Protein AF-A0A2D4K2A6-F1 (afdb_monomer_lite)

Radius of gyration: 18.98 Å; chains: 1; bounding box: 45×22×52 Å

pLDDT: mean 89.94, std 3.85, range [74.44, 94.62]

Foldseek 3Di:
DKFFCAWDADPPPGTDHHGDDFDDDDPDDDDDDPRMDDPDDFFWDAAAQQKKWKKAFCAFDADPVRDTDHHGDIDIGRDGGTHTATRRIDGPDMDGHDDDDPPDDDDDAACAFDQDPVRDTDHHGHD

Organism: NCBI:txid1970185

Structure (mmCIF, N/CA/C/O backbone):
data_AF-A0A2D4K2A6-F1
#
_entry.id   AF-A0A2D4K2A6-F1
#
loop_
_atom_site.group_PDB
_atom_site.id
_atom_site.type_symbol
_atom_site.label_atom_id
_atom_site.label_alt_id
_atom_site.label_comp_id
_atom_site.label_asym_id
_atom_site.label_entity_id
_atom_site.label_seq_id
_atom_site.pdbx_PDB_ins_code
_atom_site.Cartn_x
_atom_site.Cartn_y
_atom_site.Cartn_z
_atom_site.occupancy
_atom_site.B_iso_or_equiv
_atom_site.auth_seq_id
_atom_site.auth_comp_id
_atom_site.auth_asym_id
_atom_site.auth_atom_id
_atom_site.pdbx_PDB_model_num
ATOM 1 N N . HIS A 1 1 ? 6.007 -4.761 -11.000 1.00 91.00 1 HIS A N 1
ATOM 2 C CA . HIS A 1 1 ? 7.265 -4.287 -10.409 1.00 91.00 1 HIS A CA 1
ATOM 3 C C . HIS A 1 1 ? 8.336 -4.333 -11.485 1.00 91.00 1 HIS A C 1
ATOM 5 O O . HIS A 1 1 ? 8.570 -5.392 -12.060 1.00 91.00 1 HIS A O 1
ATOM 11 N N . LEU A 1 2 ? 8.892 -3.171 -11.814 1.00 92.25 2 LEU A N 1
ATOM 12 C CA . LEU A 1 2 ? 9.967 -2.991 -12.782 1.00 92.25 2 LEU A CA 1
ATOM 13 C C . LEU A 1 2 ? 11.215 -2.482 -12.067 1.00 92.25 2 LEU A C 1
ATOM 15 O O . LEU A 1 2 ? 11.092 -1.716 -11.112 1.00 92.25 2 LEU A O 1
ATOM 19 N N . LYS A 1 3 ? 12.385 -2.891 -12.551 1.00 93.25 3 LYS A N 1
ATOM 20 C CA . LYS A 1 3 ? 13.680 -2.475 -12.022 1.00 93.25 3 LYS A CA 1
ATOM 21 C C . LYS A 1 3 ? 14.637 -2.103 -13.147 1.00 93.25 3 LYS A C 1
ATOM 23 O O . LYS A 1 3 ? 14.749 -2.836 -14.128 1.00 93.25 3 LYS A O 1
ATOM 28 N N . ALA A 1 4 ? 15.354 -0.994 -13.001 1.00 93.75 4 ALA A N 1
ATOM 29 C CA . ALA A 1 4 ? 16.403 -0.597 -13.935 1.00 93.75 4 ALA A CA 1
ATOM 30 C C . ALA A 1 4 ? 17.662 -1.458 -13.736 1.00 93.75 4 ALA A C 1
ATOM 32 O O . ALA A 1 4 ? 18.195 -1.553 -12.629 1.00 93.75 4 ALA A O 1
ATOM 33 N N . LEU A 1 5 ? 18.164 -2.066 -14.812 1.00 93.00 5 LEU A N 1
ATOM 34 C CA . LEU A 1 5 ? 19.417 -2.831 -14.818 1.00 93.00 5 LEU A CA 1
ATOM 35 C C . LEU A 1 5 ? 20.650 -1.938 -14.992 1.00 93.00 5 LEU A C 1
ATOM 37 O O . LEU A 1 5 ? 21.740 -2.290 -14.545 1.00 93.00 5 LEU A O 1
ATOM 41 N N . LEU A 1 6 ? 20.487 -0.807 -15.670 1.00 92.12 6 LEU A N 1
ATOM 42 C CA . LEU A 1 6 ? 21.545 0.139 -16.003 1.00 92.12 6 LEU A CA 1
ATOM 43 C C . LEU A 1 6 ? 20.971 1.553 -16.086 1.00 92.12 6 LEU A C 1
ATOM 45 O O . LEU A 1 6 ? 19.759 1.706 -16.203 1.00 92.12 6 LEU A O 1
ATOM 49 N N . ASP A 1 7 ? 21.833 2.564 -16.027 1.00 93.06 7 ASP A N 1
ATOM 50 C CA . ASP A 1 7 ? 21.418 3.961 -16.155 1.00 93.06 7 ASP A CA 1
ATOM 51 C C . ASP A 1 7 ? 20.893 4.216 -17.572 1.00 93.06 7 ASP A C 1
ATOM 53 O O . ASP A 1 7 ? 21.590 3.956 -18.559 1.00 93.06 7 ASP A O 1
ATOM 57 N N . PHE A 1 8 ? 19.676 4.740 -17.687 1.00 91.50 8 PHE A N 1
ATOM 58 C CA . PHE A 1 8 ? 19.098 5.113 -18.975 1.00 91.50 8 PHE A CA 1
ATOM 59 C C . PHE A 1 8 ? 18.199 6.338 -18.842 1.00 91.50 8 PHE A C 1
ATOM 61 O O . PHE A 1 8 ? 17.777 6.721 -17.754 1.00 91.50 8 PHE A O 1
ATOM 68 N N . GLU A 1 9 ? 17.922 6.977 -19.970 1.00 89.69 9 GLU A N 1
ATOM 69 C CA . GLU A 1 9 ? 17.001 8.103 -20.047 1.00 89.69 9 GLU A CA 1
ATOM 70 C C . GLU A 1 9 ? 15.763 7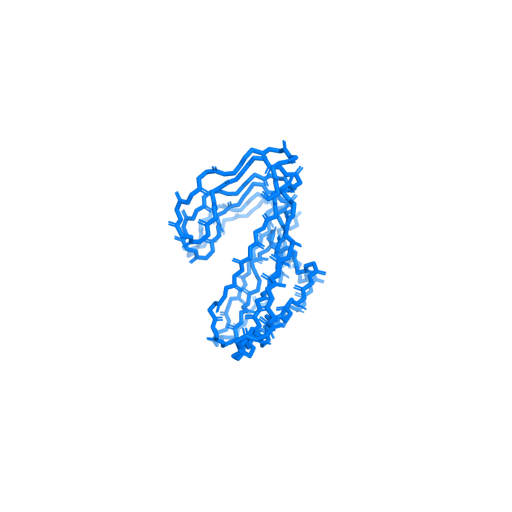.656 -20.817 1.00 89.69 9 GLU A C 1
ATOM 72 O O . GLU A 1 9 ? 15.861 7.081 -21.901 1.00 89.69 9 GLU A O 1
ATOM 77 N N . ASP A 1 10 ? 14.606 7.853 -20.201 1.00 83.81 10 ASP A N 1
ATOM 78 C CA . ASP A 1 10 ? 13.301 7.638 -20.793 1.00 83.81 10 ASP A CA 1
ATOM 79 C C . ASP A 1 10 ? 12.763 8.973 -21.315 1.00 83.81 10 ASP A C 1
ATOM 81 O O . ASP A 1 10 ? 12.740 9.963 -20.580 1.00 83.81 10 ASP A O 1
ATOM 85 N N . ASP A 1 11 ? 12.316 8.993 -22.571 1.00 77.56 11 ASP A N 1
ATOM 86 C CA . ASP A 1 11 ? 11.782 10.198 -23.214 1.00 77.56 11 ASP A CA 1
ATOM 87 C C . ASP A 1 11 ? 10.540 10.767 -22.494 1.00 77.56 11 ASP A C 1
ATOM 89 O O . ASP A 1 11 ? 10.288 11.970 -22.568 1.00 77.56 11 ASP A O 1
ATOM 93 N N . GLU A 1 12 ? 9.765 9.934 -21.788 1.00 76.56 12 GLU A N 1
ATOM 94 C CA . GLU A 1 12 ? 8.546 10.340 -21.072 1.00 76.56 12 GLU A CA 1
ATOM 95 C C . GLU A 1 12 ? 8.763 10.504 -19.563 1.00 76.56 12 GLU A C 1
ATOM 97 O O . GLU A 1 12 ? 8.176 11.397 -18.948 1.00 76.56 12 GLU A O 1
ATOM 102 N N . ALA A 1 13 ? 9.587 9.647 -18.957 1.00 74.44 13 ALA A N 1
ATOM 103 C CA . ALA A 1 13 ? 9.708 9.550 -17.500 1.00 74.44 13 ALA A CA 1
ATOM 104 C C . ALA A 1 13 ? 11.040 10.072 -16.926 1.00 74.44 13 ALA A C 1
ATOM 106 O O . ALA A 1 13 ? 11.210 10.124 -15.707 1.00 74.44 13 ALA A O 1
ATOM 107 N N . GLY A 1 14 ? 11.959 10.525 -17.782 1.00 84.38 14 GLY A N 1
ATOM 108 C CA . GLY A 1 14 ? 13.231 11.118 -17.379 1.00 84.38 14 GLY A CA 1
ATOM 109 C C . GLY A 1 14 ? 14.337 10.092 -17.129 1.00 84.38 14 GLY A C 1
ATOM 110 O O . GLY A 1 14 ? 14.325 8.981 -17.653 1.00 84.38 14 GLY A O 1
ATOM 111 N N . LYS A 1 15 ? 15.358 10.489 -16.365 1.00 89.69 15 LYS A N 1
ATOM 112 C CA . LYS A 1 15 ? 16.545 9.658 -16.115 1.00 89.69 15 LYS A CA 1
ATOM 113 C C . LYS A 1 15 ? 16.301 8.656 -14.994 1.00 89.69 15 LYS A C 1
ATOM 115 O O . LYS A 1 15 ? 15.953 9.059 -13.888 1.00 89.69 15 LYS A O 1
ATOM 120 N N . TYR A 1 16 ? 16.586 7.393 -15.279 1.00 90.69 16 TYR A N 1
ATOM 121 C CA . TYR A 1 16 ? 16.617 6.295 -14.323 1.00 90.69 16 TYR A CA 1
ATOM 122 C C . TYR A 1 16 ? 18.059 5.906 -14.014 1.00 90.69 16 TYR A C 1
ATOM 124 O O . TYR A 1 16 ? 18.904 5.836 -14.913 1.00 90.69 16 TYR A O 1
ATOM 132 N N . VAL A 1 17 ? 18.325 5.627 -12.743 1.00 92.38 17 VAL A N 1
ATOM 133 C CA . VAL A 1 17 ? 19.600 5.087 -12.266 1.00 92.38 17 VAL A CA 1
ATOM 134 C C . VAL A 1 17 ? 19.471 3.575 -12.097 1.00 92.38 17 VAL A C 1
ATOM 136 O O . VAL A 1 17 ? 18.402 3.048 -11.783 1.00 92.38 17 VAL A O 1
ATOM 139 N N . ALA A 1 18 ? 20.564 2.847 -12.309 1.00 91.69 18 ALA A N 1
ATOM 140 C CA . ALA A 1 18 ? 20.607 1.409 -12.111 1.00 91.69 18 ALA A CA 1
ATOM 141 C C . ALA A 1 18 ? 20.170 1.048 -10.682 1.00 91.69 18 ALA A C 1
ATOM 143 O O . ALA A 1 18 ? 20.719 1.538 -9.693 1.00 91.69 18 ALA A O 1
ATOM 144 N N . GLY A 1 19 ? 19.197 0.146 -10.576 1.00 90.19 19 GLY A N 1
ATOM 145 C CA . GLY A 1 19 ? 18.593 -0.253 -9.311 1.00 90.19 19 GLY A CA 1
ATOM 146 C C . GLY A 1 19 ? 17.344 0.529 -8.909 1.00 90.19 19 GLY A C 1
ATOM 147 O O . GLY A 1 19 ? 16.733 0.132 -7.918 1.00 90.19 19 GLY A O 1
ATOM 148 N N . ASP A 1 20 ? 16.936 1.558 -9.658 1.00 91.00 20 ASP A N 1
ATOM 149 C CA . ASP A 1 20 ? 15.641 2.212 -9.452 1.00 91.00 20 ASP A CA 1
ATOM 150 C C . ASP A 1 20 ? 14.496 1.224 -9.696 1.00 91.00 20 ASP A C 1
ATOM 152 O O . ASP A 1 20 ? 14.538 0.409 -10.623 1.00 91.00 20 ASP A O 1
ATOM 156 N N . GLU A 1 21 ? 13.466 1.301 -8.856 1.00 91.50 21 GLU A N 1
ATOM 157 C CA . GLU A 1 21 ? 12.315 0.399 -8.866 1.00 91.50 21 GLU A CA 1
ATOM 158 C C . GLU A 1 21 ? 11.026 1.220 -9.001 1.00 91.50 21 GLU A C 1
ATOM 160 O O . GLU A 1 21 ? 10.826 2.208 -8.293 1.00 91.50 21 GLU A O 1
ATOM 165 N N . TRP A 1 22 ? 10.139 0.821 -9.914 1.00 91.00 22 TRP A N 1
ATOM 166 C CA . TRP A 1 22 ? 8.852 1.487 -10.134 1.00 91.00 22 TRP A CA 1
ATOM 167 C C . TRP A 1 22 ? 7.744 0.500 -10.513 1.00 91.00 22 TRP A C 1
ATOM 169 O O . TRP A 1 22 ? 7.967 -0.692 -10.765 1.00 91.00 22 TRP A O 1
ATOM 179 N N . LEU A 1 23 ? 6.505 0.992 -10.531 1.00 91.62 23 LEU A N 1
ATOM 180 C CA . LEU A 1 23 ? 5.352 0.246 -11.020 1.00 91.62 23 LEU A CA 1
ATOM 181 C C . LEU A 1 23 ? 4.870 0.816 -12.345 1.00 91.62 23 LEU A C 1
ATOM 183 O O . LEU A 1 23 ? 4.810 2.023 -12.543 1.00 91.62 23 LEU A O 1
ATOM 187 N N . PHE A 1 24 ? 4.490 -0.092 -13.236 1.00 90.75 24 PHE A N 1
ATOM 188 C CA . PHE A 1 24 ? 3.663 0.223 -14.386 1.00 90.75 24 PHE A CA 1
ATOM 189 C C . PHE A 1 24 ? 2.222 -0.139 -14.022 1.00 90.75 24 PHE A C 1
ATOM 191 O O . PHE A 1 24 ? 1.879 -1.322 -13.936 1.00 90.75 24 PHE A O 1
ATOM 198 N N . GLU A 1 25 ? 1.407 0.872 -13.725 1.00 88.81 25 GLU A N 1
ATOM 199 C CA . GLU A 1 25 ? 0.005 0.686 -13.349 1.00 88.81 25 GLU A CA 1
ATOM 200 C C . GLU A 1 25 ? -0.874 0.510 -14.595 1.00 88.81 25 GLU A C 1
ATOM 202 O O . GLU A 1 25 ? -0.755 1.242 -15.576 1.00 88.81 25 GLU A O 1
ATOM 207 N N . GLY A 1 26 ? -1.762 -0.487 -14.571 1.00 87.31 26 GLY A N 1
ATOM 208 C CA . GLY A 1 26 ? -2.727 -0.709 -15.648 1.00 87.31 26 GLY A CA 1
ATOM 209 C C . GLY A 1 26 ? -3.922 0.260 -15.594 1.00 87.31 26 GLY A C 1
ATOM 210 O O . GLY A 1 26 ? -4.143 0.909 -14.572 1.00 87.31 26 GLY A O 1
ATOM 211 N N . PRO A 1 27 ? -4.762 0.307 -16.646 1.00 87.38 27 PRO A N 1
ATOM 212 C CA . PRO A 1 27 ? -4.726 -0.536 -17.841 1.00 87.38 27 PRO A CA 1
ATOM 213 C C . PRO A 1 27 ? -3.732 -0.015 -18.890 1.00 87.38 27 PRO A C 1
ATOM 215 O O . PRO A 1 27 ? -3.807 1.130 -19.320 1.00 87.38 27 PRO A O 1
ATOM 218 N N . GLY A 1 28 ? -2.828 -0.878 -19.350 1.00 89.56 28 GLY A N 1
ATOM 219 C CA . GLY A 1 28 ? -1.832 -0.521 -20.356 1.00 89.56 28 GLY A CA 1
ATOM 220 C C . GLY A 1 28 ? -1.063 -1.743 -20.841 1.00 89.56 28 GLY A C 1
ATOM 221 O O . GLY A 1 28 ? -1.025 -2.770 -20.165 1.00 89.56 28 GLY A O 1
ATOM 222 N N . THR A 1 29 ? -0.464 -1.640 -22.025 1.00 88.38 29 THR A N 1
ATOM 223 C CA . THR A 1 29 ? 0.459 -2.662 -22.536 1.00 88.38 29 THR A CA 1
ATOM 224 C C . THR A 1 29 ? 1.876 -2.179 -22.288 1.00 88.38 29 THR A C 1
ATOM 226 O O . THR A 1 29 ? 2.311 -1.208 -22.902 1.00 88.38 29 THR A O 1
ATOM 229 N N . TYR A 1 30 ? 2.588 -2.844 -21.384 1.00 88.75 30 TYR A N 1
ATOM 230 C CA . TYR A 1 30 ? 4.004 -2.576 -21.179 1.00 88.75 30 TYR A CA 1
ATOM 231 C C . TYR A 1 30 ? 4.806 -3.147 -22.353 1.00 88.75 30 TYR A C 1
ATOM 233 O O . TYR A 1 30 ? 4.686 -4.333 -22.667 1.00 88.75 30 TYR A O 1
ATOM 241 N N . ILE A 1 31 ? 5.613 -2.305 -23.001 1.00 89.12 31 ILE A N 1
ATOM 242 C CA . ILE A 1 31 ? 6.553 -2.719 -24.046 1.00 89.12 31 ILE A CA 1
ATOM 243 C C . ILE A 1 31 ? 7.900 -2.994 -23.364 1.00 89.12 31 ILE A C 1
ATOM 245 O O . ILE A 1 31 ? 8.500 -2.052 -22.841 1.00 89.12 31 ILE A O 1
ATOM 249 N N . PRO A 1 32 ? 8.385 -4.250 -23.349 1.00 89.56 32 PRO A N 1
ATOM 250 C CA . PRO A 1 32 ? 9.647 -4.588 -22.704 1.00 89.56 32 PRO A CA 1
ATOM 251 C C . PRO A 1 32 ? 10.825 -3.809 -23.284 1.00 89.56 32 PRO A C 1
ATOM 253 O O . PRO A 1 32 ? 10.940 -3.646 -24.500 1.00 89.56 32 PRO A O 1
ATOM 256 N N . ARG A 1 33 ? 11.726 -3.376 -22.402 1.00 88.75 33 ARG A N 1
ATOM 257 C CA . ARG A 1 33 ? 12.973 -2.693 -22.756 1.00 88.75 33 ARG A CA 1
ATOM 258 C C . ARG A 1 33 ? 14.171 -3.516 -22.300 1.00 88.75 33 ARG A C 1
ATOM 260 O O . ARG A 1 33 ? 14.059 -4.303 -21.369 1.00 88.75 33 ARG A O 1
ATOM 267 N N . LYS A 1 34 ? 15.318 -3.350 -22.960 1.00 91.19 34 LYS A N 1
ATOM 268 C CA . LYS A 1 34 ? 16.538 -4.118 -22.643 1.00 91.19 34 LYS A CA 1
ATOM 269 C C . LYS A 1 34 ? 17.190 -3.661 -21.332 1.00 91.19 34 LYS A C 1
ATOM 271 O O . LYS A 1 34 ? 17.912 -4.430 -20.712 1.00 91.19 34 LYS A O 1
ATOM 276 N N . GLU A 1 35 ? 16.943 -2.417 -20.930 1.00 91.62 35 GLU A N 1
ATOM 277 C CA . GLU A 1 35 ? 17.477 -1.784 -19.723 1.00 91.62 35 GLU A CA 1
ATOM 278 C C . GLU A 1 35 ? 16.637 -2.078 -18.473 1.00 91.62 35 GLU A C 1
ATOM 280 O O . GLU A 1 35 ? 17.063 -1.749 -17.369 1.00 91.62 35 GLU A O 1
ATOM 285 N N . VAL A 1 36 ? 15.449 -2.676 -18.628 1.00 92.75 36 VAL A N 1
ATOM 286 C CA . VAL A 1 36 ? 14.466 -2.846 -17.552 1.00 92.75 36 VAL A CA 1
ATOM 287 C C . VAL A 1 36 ? 14.134 -4.319 -17.359 1.00 92.75 36 VAL A C 1
ATOM 289 O O . VAL A 1 36 ? 13.789 -5.027 -18.301 1.00 92.75 36 VAL A O 1
ATOM 292 N N . GLU A 1 37 ? 14.187 -4.766 -16.113 1.00 93.75 37 GLU A N 1
ATOM 293 C CA . GLU A 1 37 ? 13.793 -6.104 -15.694 1.00 93.75 37 GLU A CA 1
ATOM 294 C C . GLU A 1 37 ? 12.400 -6.085 -15.052 1.00 93.75 37 GLU A C 1
ATOM 296 O O . GLU A 1 37 ? 12.069 -5.209 -14.249 1.00 93.75 37 GLU A O 1
ATOM 301 N N . ILE A 1 38 ? 11.576 -7.079 -15.391 1.00 92.69 38 ILE A N 1
ATOM 302 C CA . ILE A 1 38 ? 10.296 -7.323 -14.723 1.00 92.69 38 ILE A CA 1
ATOM 303 C C . ILE A 1 38 ? 10.575 -8.233 -13.529 1.00 92.69 38 ILE A C 1
ATOM 305 O O . ILE A 1 38 ? 10.752 -9.436 -13.700 1.00 92.69 38 ILE A O 1
ATOM 309 N N . VAL A 1 39 ? 10.606 -7.655 -12.330 1.00 91.69 39 VAL A N 1
ATOM 310 C CA . VAL A 1 39 ? 10.893 -8.396 -11.092 1.00 91.69 39 VAL A CA 1
ATOM 311 C C . VAL A 1 39 ? 9.722 -9.309 -10.738 1.00 91.69 39 VAL A C 1
ATOM 313 O O . VAL A 1 39 ? 9.887 -10.507 -10.531 1.00 91.69 39 VAL A O 1
ATOM 316 N N . GLU A 1 40 ? 8.514 -8.747 -10.700 1.00 89.00 40 GLU A N 1
ATOM 317 C CA . GLU A 1 40 ? 7.299 -9.478 -10.340 1.00 89.00 40 GLU A CA 1
ATOM 318 C C . GLU A 1 40 ? 6.027 -8.751 -10.795 1.00 89.00 40 GLU A C 1
ATOM 320 O O . GLU A 1 40 ? 6.013 -7.543 -11.068 1.00 89.00 40 GLU A O 1
ATOM 325 N N . THR A 1 41 ? 4.923 -9.497 -10.842 1.00 89.38 41 THR A N 1
ATOM 326 C CA . THR A 1 41 ? 3.582 -8.940 -11.053 1.00 89.38 41 THR A CA 1
ATOM 327 C C . THR A 1 41 ? 2.902 -8.747 -9.705 1.00 89.38 41 THR A C 1
ATOM 329 O O . THR A 1 41 ? 2.632 -9.721 -9.007 1.00 89.38 41 THR A O 1
ATOM 332 N N . ILE A 1 42 ? 2.593 -7.497 -9.361 1.00 89.38 42 ILE A N 1
ATOM 333 C CA . ILE A 1 42 ? 1.876 -7.170 -8.126 1.00 89.38 42 ILE A CA 1
ATOM 334 C C . ILE A 1 42 ? 0.376 -7.218 -8.405 1.00 89.38 42 ILE A C 1
ATOM 336 O O . ILE A 1 42 ? -0.115 -6.591 -9.345 1.00 89.38 42 ILE A O 1
ATOM 340 N N . LEU A 1 43 ? -0.350 -7.967 -7.578 1.00 88.88 43 LEU A N 1
ATOM 341 C CA . LEU A 1 43 ? -1.806 -8.025 -7.609 1.00 88.88 43 LEU A CA 1
ATOM 342 C C . LEU A 1 43 ? -2.391 -7.048 -6.591 1.00 88.88 43 LEU A C 1
ATOM 344 O O . LEU A 1 43 ? -1.843 -6.851 -5.508 1.00 88.88 43 LEU A O 1
ATOM 348 N N . ALA A 1 44 ? -3.535 -6.459 -6.929 1.00 91.50 44 ALA A N 1
ATOM 349 C CA . ALA A 1 44 ? -4.266 -5.637 -5.980 1.00 91.50 44 ALA A CA 1
ATOM 350 C C . ALA A 1 44 ? -4.934 -6.512 -4.906 1.00 91.50 44 ALA A C 1
ATOM 352 O O . ALA A 1 44 ? -5.610 -7.498 -5.211 1.00 91.50 44 ALA A O 1
ATOM 353 N N . THR A 1 45 ? -4.797 -6.105 -3.650 1.00 92.06 45 THR A N 1
ATOM 354 C CA . THR A 1 45 ? -5.452 -6.726 -2.500 1.00 92.06 45 THR A CA 1
ATOM 355 C C . THR A 1 45 ? -6.831 -6.110 -2.299 1.00 92.06 45 THR A C 1
ATOM 357 O O . THR A 1 45 ? -6.980 -4.890 -2.236 1.00 92.06 45 THR A O 1
ATOM 360 N N . ILE A 1 46 ? -7.865 -6.945 -2.186 1.00 93.94 46 ILE A N 1
ATOM 361 C CA . ILE A 1 46 ? -9.241 -6.478 -1.980 1.00 93.94 46 ILE A CA 1
ATOM 362 C C . ILE A 1 46 ? -9.494 -6.271 -0.486 1.00 93.94 46 ILE A C 1
ATOM 364 O O . ILE A 1 46 ? -9.519 -7.230 0.284 1.00 93.94 46 ILE A O 1
ATOM 368 N N . ILE A 1 47 ? -9.756 -5.025 -0.101 1.00 94.06 47 ILE A N 1
ATOM 369 C CA . ILE A 1 47 ? -10.169 -4.635 1.246 1.00 94.06 47 ILE A CA 1
ATOM 370 C C . ILE A 1 47 ? -11.699 -4.616 1.288 1.00 94.06 47 ILE A C 1
ATOM 372 O O . ILE A 1 47 ? -12.335 -3.820 0.589 1.00 94.06 47 ILE A O 1
ATOM 376 N N . ARG A 1 48 ? -12.308 -5.500 2.088 1.00 94.50 48 ARG A N 1
ATOM 377 C CA . ARG A 1 48 ? -13.771 -5.551 2.273 1.00 94.50 48 ARG A CA 1
ATOM 378 C C . ARG A 1 48 ? -14.238 -4.535 3.326 1.00 94.50 48 ARG A C 1
ATOM 380 O O . ARG A 1 48 ? -13.419 -4.012 4.084 1.00 94.50 48 ARG A O 1
ATOM 387 N N . PRO A 1 49 ? -15.553 -4.259 3.425 1.00 94.00 49 PRO A N 1
ATOM 388 C CA . PRO A 1 49 ? -16.094 -3.530 4.567 1.00 94.00 49 PRO A CA 1
ATOM 389 C C . PRO A 1 49 ? -15.665 -4.182 5.884 1.00 94.00 49 PRO A C 1
ATOM 391 O O . PRO A 1 49 ? -15.633 -5.407 5.979 1.00 94.00 49 PRO A O 1
ATOM 394 N N . ASN A 1 50 ? -15.361 -3.361 6.891 1.00 92.75 50 ASN A N 1
ATOM 395 C CA . ASN A 1 50 ? -14.824 -3.801 8.184 1.00 92.75 50 ASN A CA 1
ATOM 396 C C . ASN A 1 50 ? -13.455 -4.499 8.105 1.00 92.75 50 ASN A C 1
ATOM 398 O O . ASN A 1 50 ? -13.087 -5.183 9.050 1.00 92.75 50 ASN A O 1
ATOM 402 N N . GLN A 1 51 ? -12.695 -4.316 7.023 1.00 93.69 51 GLN A N 1
ATOM 403 C CA . GLN A 1 51 ? -11.303 -4.755 6.927 1.00 93.69 51 GLN A CA 1
ATOM 404 C C . GLN A 1 51 ? -10.369 -3.557 6.753 1.00 93.69 51 GLN A C 1
ATOM 406 O O . GLN A 1 51 ? -10.762 -2.500 6.253 1.00 93.69 51 GLN A O 1
ATOM 411 N N . ALA A 1 52 ? -9.117 -3.739 7.150 1.00 93.56 52 ALA A N 1
ATOM 412 C CA . ALA A 1 52 ? -8.020 -2.834 6.857 1.00 93.56 52 ALA A CA 1
ATOM 413 C C . ALA A 1 52 ? -6.800 -3.641 6.416 1.00 93.56 52 ALA A C 1
ATOM 415 O O . ALA A 1 52 ? -6.596 -4.761 6.873 1.00 93.56 52 ALA A O 1
ATOM 416 N N . ILE A 1 53 ? -5.974 -3.070 5.550 1.00 94.62 53 ILE A N 1
ATOM 417 C CA . ILE A 1 53 ? -4.686 -3.662 5.184 1.00 94.62 53 ILE A CA 1
ATOM 418 C C . ILE A 1 53 ? -3.593 -3.020 6.031 1.00 94.62 53 ILE A C 1
ATOM 420 O O . ILE A 1 53 ? -3.561 -1.798 6.192 1.00 94.62 53 ILE A O 1
ATOM 424 N N . LYS A 1 54 ? -2.717 -3.843 6.598 1.00 93.81 54 LYS A N 1
ATOM 425 C CA . LYS A 1 54 ? -1.527 -3.413 7.319 1.00 93.81 54 LYS A CA 1
ATOM 426 C C . LYS A 1 54 ? -0.346 -3.421 6.357 1.00 93.81 54 LYS A C 1
ATOM 428 O O . LYS A 1 54 ? 0.019 -4.475 5.839 1.00 93.81 54 LYS A O 1
ATOM 433 N N . LEU A 1 55 ? 0.235 -2.248 6.146 1.00 94.12 55 LEU A N 1
ATOM 434 C CA . LEU A 1 55 ? 1.370 -2.040 5.255 1.00 94.12 55 LEU A CA 1
ATOM 435 C C . LEU A 1 55 ? 2.634 -1.755 6.058 1.00 94.12 55 LEU A C 1
ATOM 437 O O . LEU A 1 55 ? 2.558 -1.247 7.181 1.00 94.12 55 LEU A O 1
ATOM 441 N N . GLN A 1 56 ? 3.780 -2.074 5.468 1.00 93.50 56 GLN A N 1
ATOM 442 C CA . GLN A 1 56 ? 5.097 -1.708 5.967 1.00 93.50 56 GLN A CA 1
ATOM 443 C C . GLN A 1 56 ? 5.941 -1.098 4.848 1.00 93.50 56 GLN A C 1
ATOM 445 O O . GLN A 1 56 ? 5.997 -1.634 3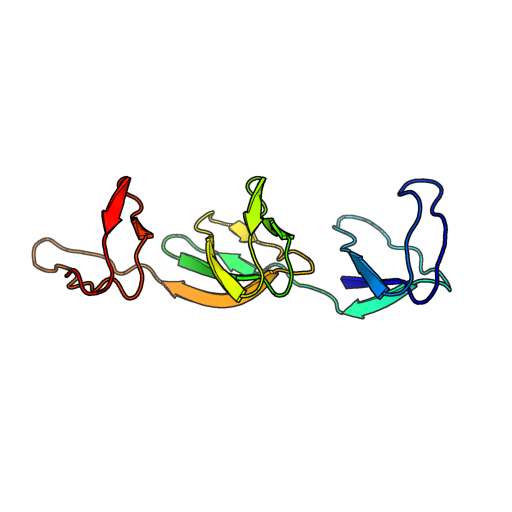.745 1.00 93.50 56 GLN A O 1
ATOM 450 N N . ALA A 1 57 ? 6.634 -0.002 5.148 1.00 94.44 57 ALA A N 1
ATOM 451 C CA . ALA A 1 57 ? 7.573 0.617 4.222 1.00 94.44 57 ALA A CA 1
ATOM 452 C C . ALA A 1 57 ? 8.888 -0.175 4.194 1.00 94.44 57 ALA A C 1
ATOM 454 O O . ALA A 1 57 ? 9.562 -0.316 5.218 1.00 94.44 57 ALA A O 1
ATOM 455 N N . GLN A 1 58 ? 9.270 -0.674 3.021 1.00 93.00 58 GLN A N 1
ATOM 456 C CA . GLN A 1 58 ? 10.559 -1.335 2.778 1.00 93.00 58 GLN A CA 1
ATOM 457 C C . GLN A 1 58 ? 11.705 -0.326 2.613 1.00 93.00 58 GLN A C 1
ATOM 459 O O . GLN A 1 58 ? 12.847 -0.604 2.975 1.00 93.00 58 GLN A O 1
ATOM 464 N N . LYS A 1 59 ? 11.390 0.863 2.095 1.00 91.88 59 LYS A N 1
ATOM 465 C CA . LYS A 1 59 ? 12.284 2.018 1.944 1.00 91.88 59 LYS A CA 1
ATOM 466 C C . LYS A 1 59 ? 11.494 3.292 2.244 1.00 91.88 59 LYS A C 1
ATOM 468 O O . LYS A 1 59 ? 10.271 3.238 2.348 1.00 91.88 59 LYS A O 1
ATOM 473 N N . GLU A 1 60 ? 12.176 4.427 2.367 1.00 92.00 60 GLU A N 1
ATOM 474 C CA . GLU A 1 60 ? 11.501 5.725 2.446 1.00 92.00 60 GLU A CA 1
ATOM 475 C C 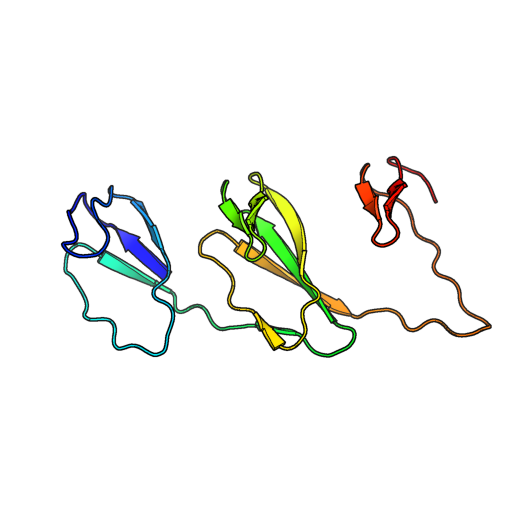. GLU A 1 60 ? 10.643 5.936 1.194 1.00 92.00 60 GLU A C 1
ATOM 477 O O . GLU A 1 60 ? 11.143 5.895 0.069 1.00 92.00 60 GLU A O 1
ATOM 482 N N . CYS A 1 61 ? 9.340 6.115 1.389 1.00 89.50 61 CYS A N 1
ATOM 483 C CA . CYS A 1 61 ? 8.385 6.246 0.299 1.00 89.50 61 CYS A CA 1
ATOM 484 C C . CYS A 1 61 ? 7.237 7.177 0.682 1.00 89.50 61 CYS A C 1
ATOM 486 O O . CYS A 1 61 ? 7.042 7.522 1.847 1.00 89.50 61 CYS A O 1
ATOM 488 N N . GLU A 1 62 ? 6.474 7.594 -0.317 1.00 90.56 62 GLU A N 1
ATOM 489 C CA . GLU A 1 62 ? 5.216 8.299 -0.113 1.00 90.56 62 GLU A CA 1
ATOM 490 C C . GLU A 1 62 ? 4.078 7.284 -0.214 1.00 90.56 62 GLU A C 1
ATOM 492 O O . GLU A 1 62 ? 4.053 6.478 -1.146 1.00 90.56 62 GLU A O 1
ATOM 497 N N . ASP A 1 63 ? 3.181 7.277 0.771 1.00 89.00 63 ASP A N 1
ATOM 498 C CA . ASP A 1 63 ? 1.987 6.442 0.699 1.00 89.00 63 ASP A CA 1
ATOM 499 C C . ASP A 1 63 ? 0.971 7.009 -0.303 1.00 89.00 63 ASP A C 1
ATOM 501 O O . ASP A 1 63 ? 1.076 8.132 -0.799 1.00 89.00 63 ASP A O 1
ATOM 505 N N . ARG A 1 64 ? -0.078 6.236 -0.581 1.00 86.50 64 ARG A N 1
ATOM 506 C CA . ARG A 1 64 ? -1.132 6.628 -1.530 1.00 86.50 64 ARG A CA 1
ATOM 507 C C . ARG A 1 64 ? -1.961 7.855 -1.125 1.00 86.50 64 ARG A C 1
ATOM 509 O O . ARG A 1 64 ? -2.759 8.329 -1.932 1.00 86.50 64 ARG A O 1
ATOM 516 N N . GLU A 1 65 ? -1.831 8.329 0.111 1.00 85.44 65 GLU A N 1
ATOM 517 C CA . GLU A 1 65 ? -2.489 9.534 0.626 1.00 85.44 65 GLU A CA 1
ATOM 518 C C . GLU A 1 65 ? -1.543 10.750 0.652 1.00 85.44 65 GLU A C 1
ATOM 520 O O . GLU A 1 65 ? -1.967 11.840 1.036 1.00 85.44 65 GLU A O 1
ATOM 525 N N . GLY A 1 66 ? -0.291 10.591 0.209 1.00 86.94 66 GLY A N 1
ATOM 526 C CA . GLY A 1 66 ? 0.712 11.652 0.159 1.00 86.94 66 GLY A CA 1
ATOM 527 C C . GLY A 1 66 ? 1.541 11.801 1.437 1.00 86.94 66 GLY A C 1
ATOM 528 O O . GLY A 1 66 ? 2.275 12.780 1.596 1.00 86.94 66 GLY A O 1
ATOM 529 N N . ASN A 1 67 ? 1.429 10.870 2.389 1.00 89.25 67 ASN A N 1
ATOM 530 C CA . ASN A 1 67 ? 2.216 10.931 3.616 1.00 89.25 67 ASN A CA 1
ATOM 531 C C . ASN A 1 67 ? 3.585 10.289 3.402 1.00 89.25 67 ASN A C 1
ATOM 533 O O . ASN A 1 67 ? 3.699 9.165 2.912 1.00 89.25 67 ASN A O 1
ATOM 537 N N . LYS A 1 68 ? 4.634 10.975 3.860 1.00 92.62 68 LYS A N 1
ATOM 538 C CA . LYS A 1 68 ? 5.991 10.426 3.877 1.00 92.62 68 LYS A CA 1
ATOM 539 C C . LYS A 1 68 ? 6.101 9.341 4.941 1.00 92.62 68 LYS A C 1
ATOM 541 O O . LYS A 1 68 ? 5.810 9.598 6.108 1.00 92.62 68 LYS A O 1
ATOM 546 N N . ARG A 1 69 ? 6.554 8.162 4.530 1.00 93.06 69 ARG A N 1
ATOM 547 C CA . ARG A 1 69 ? 6.795 6.999 5.381 1.00 93.06 69 ARG A CA 1
ATOM 548 C C . ARG A 1 69 ? 8.285 6.728 5.476 1.00 93.06 69 ARG A C 1
ATOM 550 O O . ARG A 1 69 ? 9.006 6.826 4.483 1.00 93.06 69 ARG A O 1
ATOM 557 N N . VAL A 1 70 ? 8.742 6.384 6.674 1.00 92.94 70 VAL A N 1
ATOM 558 C CA . VAL A 1 70 ? 10.137 5.987 6.906 1.00 92.94 70 VAL A CA 1
ATOM 559 C C . VAL A 1 70 ? 10.303 4.474 6.811 1.00 92.94 70 VAL A C 1
ATOM 561 O O . VAL A 1 70 ? 9.365 3.715 7.052 1.00 92.94 70 VAL A O 1
ATOM 564 N N . THR A 1 71 ? 11.513 4.013 6.502 1.00 92.00 71 THR A N 1
ATOM 565 C CA . THR A 1 71 ? 11.833 2.580 6.432 1.00 92.00 71 THR A CA 1
ATOM 566 C C . THR A 1 71 ? 11.426 1.842 7.714 1.00 92.00 71 THR A C 1
ATOM 568 O O . THR A 1 71 ? 11.811 2.221 8.821 1.00 92.00 71 THR A O 1
ATOM 571 N N . GLY A 1 72 ? 10.658 0.763 7.563 1.00 90.25 72 GLY A N 1
ATOM 572 C CA . GLY A 1 72 ? 10.140 -0.058 8.659 1.00 90.25 72 GLY A CA 1
ATOM 573 C C . GLY A 1 72 ? 8.904 0.508 9.365 1.00 90.25 72 GLY A C 1
ATOM 574 O O . GLY A 1 72 ? 8.381 -0.132 10.283 1.00 90.25 72 GLY A O 1
ATOM 575 N N . GLU A 1 73 ? 8.411 1.682 8.968 1.00 90.69 73 GLU A N 1
ATOM 576 C CA . GLU A 1 73 ? 7.145 2.212 9.467 1.00 90.69 73 GLU A CA 1
ATOM 577 C C . GLU A 1 73 ? 5.983 1.307 9.047 1.00 90.69 73 GLU A C 1
ATOM 579 O O . GLU A 1 73 ? 5.951 0.808 7.925 1.00 90.69 73 GLU A O 1
ATOM 584 N N . GLN A 1 74 ? 5.024 1.101 9.955 1.00 91.25 74 GLN A N 1
ATOM 585 C CA . GLN A 1 74 ? 3.810 0.332 9.693 1.00 91.25 74 GLN A CA 1
ATOM 586 C C . GLN A 1 74 ? 2.580 1.220 9.849 1.00 91.25 74 GLN A C 1
ATOM 588 O O . GLN A 1 74 ? 2.454 1.934 10.845 1.00 91.25 74 GLN A O 1
ATOM 593 N N . TRP A 1 75 ? 1.643 1.120 8.911 1.00 91.25 75 TRP A N 1
ATOM 594 C CA . TRP A 1 75 ? 0.374 1.847 8.951 1.00 91.25 75 TRP A CA 1
ATOM 595 C C . TRP A 1 75 ? -0.780 0.978 8.449 1.00 91.25 75 TRP A C 1
ATOM 597 O O . TRP A 1 75 ? -0.587 -0.146 7.983 1.00 91.25 75 TRP A O 1
ATOM 607 N N . MET A 1 76 ? -2.006 1.481 8.602 1.00 91.50 76 MET A N 1
ATOM 608 C CA . MET A 1 76 ? -3.219 0.790 8.171 1.00 91.50 76 MET A CA 1
ATOM 609 C C . MET A 1 76 ? -3.972 1.616 7.138 1.00 91.50 76 MET A C 1
ATOM 611 O O . MET A 1 76 ? -4.298 2.772 7.401 1.00 91.50 76 MET A O 1
ATOM 615 N N . VAL A 1 77 ? -4.339 0.993 6.020 1.00 92.62 77 VAL A N 1
ATOM 616 C CA . VAL A 1 77 ? -5.237 1.583 5.023 1.00 92.62 77 VAL A CA 1
ATOM 617 C C . VAL A 1 77 ? -6.622 0.952 5.161 1.00 92.62 77 VAL A C 1
ATOM 619 O O . VAL A 1 77 ? -6.779 -0.267 5.138 1.0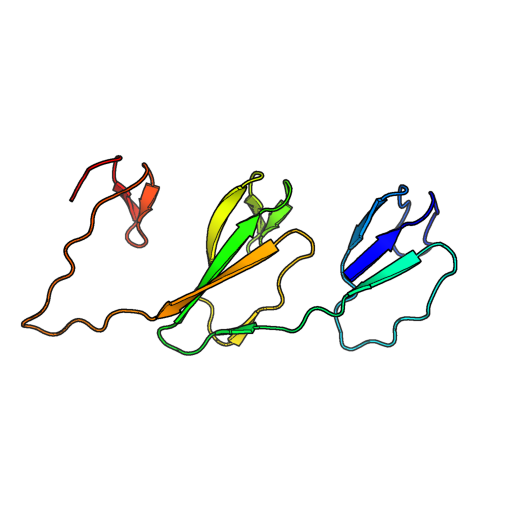0 92.62 77 VAL A O 1
ATOM 622 N N . LYS A 1 78 ? -7.643 1.801 5.329 1.00 91.44 78 LYS A N 1
ATOM 623 C CA . LYS A 1 78 ? -9.040 1.399 5.611 1.00 91.44 78 LYS A CA 1
ATOM 624 C C . LYS A 1 78 ? -9.987 1.596 4.425 1.00 91.44 78 LYS A C 1
ATOM 626 O O . LYS A 1 78 ? -11.184 1.337 4.532 1.00 91.44 78 LYS A O 1
ATOM 631 N N . LYS A 1 79 ? -9.482 2.128 3.310 1.00 91.75 79 LYS A N 1
ATOM 632 C CA . LYS A 1 79 ? -10.296 2.444 2.138 1.00 91.75 79 LYS A CA 1
ATOM 633 C C . LYS A 1 79 ? -10.786 1.147 1.494 1.00 91.75 79 LYS A C 1
ATOM 635 O O . LYS A 1 79 ? -9.988 0.372 0.982 1.00 91.75 79 LYS A O 1
ATOM 640 N N . VAL A 1 80 ? -12.099 0.931 1.521 1.00 94.12 80 VAL A N 1
ATOM 641 C CA . VAL A 1 80 ? -12.736 -0.243 0.908 1.00 94.12 80 VAL A CA 1
ATOM 642 C C . VAL A 1 80 ? -12.516 -0.218 -0.604 1.00 94.12 80 VAL A C 1
ATOM 644 O O . VAL A 1 80 ? -12.682 0.822 -1.243 1.00 94.12 80 VAL A O 1
ATOM 647 N N . GLY A 1 81 ? -12.171 -1.371 -1.173 1.00 94.06 81 GLY A N 1
ATOM 648 C CA . GLY A 1 81 ? -11.896 -1.525 -2.598 1.00 94.06 81 GLY A CA 1
ATOM 649 C C . GLY A 1 81 ? -10.600 -2.282 -2.870 1.00 94.06 81 GLY A C 1
ATOM 650 O O . GLY A 1 81 ? -10.027 -2.914 -1.985 1.00 94.06 81 GLY A O 1
ATOM 651 N N . ALA A 1 82 ? -10.152 -2.236 -4.122 1.00 93.31 82 ALA A N 1
ATOM 652 C CA . ALA A 1 82 ? -8.872 -2.804 -4.521 1.00 93.31 82 ALA A CA 1
ATOM 653 C C . ALA A 1 82 ? -7.734 -1.838 -4.160 1.00 93.31 82 ALA A C 1
ATOM 655 O O . ALA A 1 82 ? -7.683 -0.708 -4.653 1.00 93.31 82 ALA A O 1
ATOM 656 N N . TYR A 1 83 ? -6.817 -2.289 -3.311 1.00 93.38 83 TYR A N 1
ATOM 657 C CA . TYR A 1 83 ? -5.584 -1.586 -2.992 1.00 93.38 83 TYR A CA 1
ATOM 658 C C . TYR A 1 83 ? -4.433 -2.227 -3.760 1.00 93.38 83 TYR A C 1
ATOM 660 O O . TYR A 1 83 ? -4.159 -3.409 -3.584 1.00 93.38 83 TYR A O 1
ATOM 668 N N . LEU A 1 84 ? -3.778 -1.456 -4.625 1.00 92.81 84 LEU A N 1
ATOM 669 C CA . LEU A 1 84 ? -2.560 -1.871 -5.307 1.00 92.81 84 LEU A CA 1
ATOM 670 C C . LEU A 1 84 ? -1.388 -1.340 -4.471 1.00 92.81 84 LEU A C 1
ATOM 672 O O . LEU A 1 84 ? -1.281 -0.116 -4.371 1.00 92.81 84 LEU A O 1
ATOM 676 N N . PRO A 1 85 ? -0.586 -2.214 -3.838 1.00 92.50 85 PRO A N 1
ATOM 677 C CA . PRO A 1 85 ? 0.584 -1.789 -3.080 1.00 92.50 85 PRO A CA 1
ATOM 678 C C . PRO A 1 85 ? 1.595 -1.080 -3.976 1.00 92.50 85 PRO A C 1
ATOM 680 O O . PRO A 1 85 ? 1.809 -1.495 -5.118 1.00 92.50 85 PRO A O 1
ATOM 683 N N . GLY A 1 86 ? 2.204 -0.019 -3.450 1.00 91.31 86 GLY A N 1
ATOM 684 C CA . GLY A 1 86 ? 3.354 0.629 -4.073 1.00 91.31 86 GLY A CA 1
ATOM 685 C C . GLY A 1 86 ? 4.589 -0.279 -4.126 1.00 91.31 86 GLY A C 1
ATOM 686 O O . GLY A 1 86 ? 4.643 -1.325 -3.488 1.00 91.31 86 GLY A O 1
ATOM 687 N N . VAL A 1 87 ? 5.620 0.150 -4.860 1.00 91.56 87 VAL A N 1
ATOM 688 C CA . VAL A 1 87 ? 6.894 -0.588 -5.020 1.00 91.56 87 VAL A CA 1
ATOM 689 C C . VAL A 1 87 ? 7.535 -0.928 -3.674 1.00 91.56 87 VAL A C 1
ATOM 691 O O . VAL A 1 87 ? 8.052 -2.021 -3.474 1.00 91.56 87 VAL A O 1
ATOM 694 N N . PHE A 1 88 ? 7.510 0.040 -2.758 1.00 92.50 88 PHE A N 1
ATOM 695 C CA . PHE A 1 88 ? 8.145 -0.050 -1.447 1.00 92.50 88 PHE A CA 1
ATOM 696 C C . PHE A 1 88 ? 7.135 -0.317 -0.328 1.00 92.50 88 PHE A C 1
ATOM 698 O O . PHE A 1 88 ? 7.498 -0.242 0.845 1.00 92.50 88 PHE A O 1
ATOM 705 N N . GLU A 1 89 ? 5.881 -0.617 -0.673 1.00 93.12 89 GLU A N 1
ATOM 706 C CA . GLU A 1 89 ? 4.842 -0.968 0.288 1.00 93.12 89 GLU A CA 1
ATOM 707 C C . GLU A 1 89 ? 4.682 -2.487 0.342 1.00 93.12 89 GLU A C 1
ATOM 709 O O . GLU A 1 89 ? 4.202 -3.120 -0.596 1.00 93.12 89 GLU A O 1
ATOM 714 N N . GLU A 1 90 ? 5.038 -3.081 1.473 1.00 92.44 90 GLU A N 1
ATOM 715 C CA . GLU A 1 90 ? 4.813 -4.498 1.723 1.00 92.44 90 GLU A CA 1
ATOM 716 C C . GLU A 1 90 ? 3.482 -4.709 2.449 1.00 92.44 90 GLU A C 1
ATOM 718 O O . GLU A 1 90 ? 3.198 -4.070 3.466 1.00 92.44 90 GLU A O 1
ATOM 723 N N . VAL A 1 91 ? 2.673 -5.647 1.956 1.00 93.75 91 VAL A N 1
ATOM 724 C CA . VAL A 1 91 ? 1.455 -6.095 2.639 1.00 93.75 91 VAL A CA 1
ATOM 725 C C . VAL A 1 91 ? 1.828 -7.079 3.739 1.00 93.75 91 VAL A C 1
ATOM 727 O O . VAL A 1 91 ? 2.183 -8.220 3.459 1.00 93.75 91 VAL A O 1
ATOM 730 N N . VAL A 1 92 ? 1.707 -6.648 4.993 1.00 94.19 92 VAL A N 1
ATOM 731 C CA . VAL A 1 92 ? 2.018 -7.482 6.161 1.00 94.19 92 VAL A CA 1
ATOM 732 C C . VAL A 1 92 ? 0.831 -8.357 6.546 1.00 94.19 92 VAL A C 1
ATOM 734 O O . VAL A 1 92 ? 1.005 -9.537 6.832 1.00 94.19 92 VAL A O 1
ATOM 737 N N . ASP A 1 93 ? -0.370 -7.773 6.608 1.00 93.38 93 ASP A N 1
ATOM 738 C CA . ASP A 1 93 ? -1.570 -8.485 7.059 1.00 93.38 93 ASP A CA 1
ATOM 739 C C . ASP A 1 93 ? -2.867 -7.789 6.610 1.00 93.38 93 ASP A C 1
ATOM 741 O O . ASP A 1 93 ? -2.867 -6.600 6.278 1.00 93.38 93 ASP A O 1
ATOM 745 N N . ILE A 1 94 ? -3.988 -8.511 6.644 1.00 93.00 94 ILE A N 1
ATOM 746 C CA . ILE A 1 94 ? -5.340 -7.960 6.495 1.00 93.00 94 ILE A CA 1
ATOM 747 C C . ILE A 1 94 ? -6.058 -8.131 7.832 1.00 93.00 94 ILE A C 1
ATOM 749 O O . ILE A 1 94 ? -6.340 -9.240 8.271 1.00 93.00 94 ILE A O 1
ATOM 753 N N . VAL A 1 95 ? -6.372 -7.011 8.472 1.00 93.31 95 VAL A N 1
ATOM 754 C CA . VAL A 1 95 ? -6.947 -6.969 9.813 1.00 93.31 95 VAL A CA 1
ATOM 755 C C . VAL A 1 95 ? -8.454 -6.758 9.728 1.00 93.31 95 VAL A C 1
ATOM 757 O O . VAL A 1 95 ? -8.923 -5.762 9.171 1.00 93.31 95 VAL A O 1
ATOM 760 N N . ASP A 1 96 ? -9.213 -7.673 10.326 1.00 92.81 96 ASP A N 1
ATOM 761 C CA . ASP A 1 96 ? -10.657 -7.535 10.506 1.00 92.81 96 ASP A CA 1
ATOM 762 C C . ASP A 1 96 ? -10.989 -6.619 11.691 1.00 92.81 96 ASP A C 1
ATOM 764 O O . ASP A 1 96 ? -10.368 -6.667 12.757 1.00 92.81 96 ASP A O 1
ATOM 768 N N . ALA A 1 97 ? -12.018 -5.792 11.529 1.00 90.00 97 ALA A N 1
ATOM 769 C CA . ALA A 1 97 ? -12.547 -4.975 12.605 1.00 90.00 97 ALA A CA 1
ATOM 770 C C . ALA A 1 97 ? -13.363 -5.829 13.584 1.00 90.00 97 ALA A C 1
ATOM 772 O O . ALA A 1 97 ? -14.163 -6.684 13.199 1.00 90.00 97 ALA A O 1
ATOM 773 N N 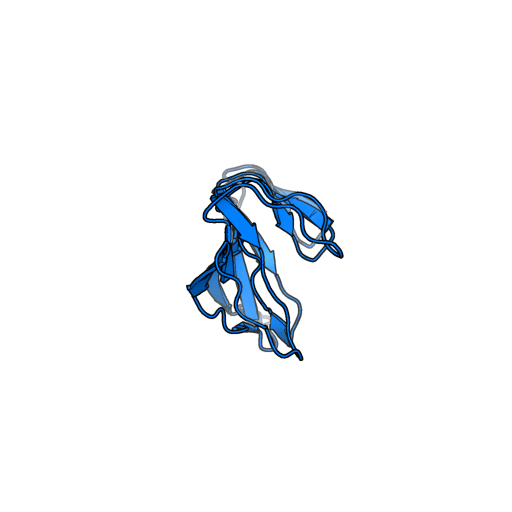. ILE A 1 98 ? -13.215 -5.540 14.876 1.00 88.75 98 ILE A N 1
ATOM 774 C CA . ILE A 1 98 ? -13.996 -6.197 15.923 1.00 88.75 98 ILE A CA 1
ATOM 775 C C . ILE A 1 98 ? -15.311 -5.438 16.111 1.00 88.75 98 ILE A C 1
ATOM 777 O O . ILE A 1 98 ? -15.318 -4.268 16.494 1.00 88.75 98 ILE A O 1
ATOM 781 N N . ILE A 1 99 ? -16.432 -6.118 15.870 1.00 88.62 99 ILE A N 1
ATOM 782 C CA . ILE A 1 99 ? -17.771 -5.543 16.031 1.00 88.62 99 ILE A CA 1
ATOM 783 C C . ILE A 1 99 ? -18.119 -5.473 17.520 1.00 88.62 99 ILE A C 1
ATOM 785 O O . ILE A 1 99 ? -18.213 -6.498 18.207 1.00 88.62 99 ILE A O 1
ATOM 789 N N . LEU A 1 100 ? -18.337 -4.254 18.010 1.00 88.69 100 LEU A N 1
ATOM 790 C CA . LEU A 1 100 ? -18.761 -4.006 19.383 1.00 88.69 100 LEU A CA 1
ATOM 791 C C . LEU A 1 100 ? -20.281 -4.052 19.508 1.00 88.69 100 LEU A C 1
ATOM 793 O O . LEU A 1 100 ? -21.023 -3.702 18.598 1.00 88.69 100 LEU A O 1
ATOM 797 N N . THR A 1 101 ? -20.729 -4.515 20.669 1.00 90.06 101 THR A N 1
ATOM 798 C CA . THR A 1 101 ? -22.143 -4.596 21.058 1.00 90.06 101 THR A CA 1
ATOM 799 C C . THR A 1 101 ? -22.289 -3.912 22.410 1.00 90.06 101 THR A C 1
ATOM 801 O O . THR A 1 101 ? -21.285 -3.739 23.093 1.00 90.06 101 THR A O 1
ATOM 804 N N . GLU A 1 102 ? -23.508 -3.628 22.865 1.00 89.44 102 GLU A N 1
ATOM 805 C CA . GLU A 1 102 ? -23.754 -2.989 24.174 1.00 89.44 102 GLU A CA 1
ATOM 806 C C . GLU A 1 102 ? -23.094 -3.716 25.361 1.00 89.44 102 GLU A C 1
ATOM 808 O O . GLU A 1 102 ? -22.838 -3.120 26.401 1.00 89.44 102 GLU A O 1
ATOM 813 N N . LYS A 1 103 ? -22.796 -5.011 25.202 1.00 92.38 103 LYS A N 1
ATOM 814 C CA . LYS A 1 103 ? -22.182 -5.867 26.225 1.00 92.38 103 LYS A CA 1
ATOM 815 C C . LYS A 1 103 ? -20.688 -6.135 25.996 1.00 92.38 103 LYS A C 1
ATOM 817 O O . LYS A 1 103 ? -20.128 -6.996 26.669 1.00 92.38 103 LYS A O 1
ATOM 822 N N . LYS A 1 104 ? -20.048 -5.482 25.018 1.00 90.56 104 LYS A N 1
ATOM 823 C CA . LYS A 1 104 ? -18.643 -5.721 24.643 1.00 90.56 104 LYS A CA 1
ATOM 824 C C . LYS A 1 104 ? -17.864 -4.412 24.552 1.00 90.56 104 LYS A C 1
ATOM 826 O O . LYS A 1 104 ? -18.292 -3.487 23.872 1.00 90.56 104 LYS A O 1
ATOM 831 N N . ALA A 1 105 ? -16.683 -4.392 25.158 1.00 87.62 105 ALA A N 1
ATOM 832 C CA . ALA A 1 105 ? -15.694 -3.328 25.020 1.00 87.62 105 ALA A CA 1
ATOM 833 C C . ALA A 1 105 ? -14.340 -3.926 24.611 1.00 87.62 105 ALA A C 1
ATOM 835 O O . ALA A 1 105 ? -14.067 -5.094 24.898 1.00 87.62 105 ALA A O 1
ATOM 836 N N . LEU A 1 106 ? -13.506 -3.133 23.934 1.00 88.44 106 LEU A N 1
ATOM 837 C CA . LEU A 1 106 ? -12.121 -3.500 23.639 1.00 88.44 106 LEU A CA 1
ATOM 838 C C . LEU A 1 106 ? -11.219 -2.978 24.744 1.00 88.44 106 LEU A C 1
ATOM 840 O O . LEU A 1 106 ? -11.235 -1.788 25.043 1.00 88.44 106 LEU A O 1
ATOM 844 N N . HIS A 1 107 ? -10.413 -3.873 25.300 1.00 89.50 107 HIS A N 1
ATOM 845 C CA . HIS A 1 107 ? -9.271 -3.507 26.120 1.00 89.50 107 HIS A CA 1
ATOM 846 C C . HIS A 1 107 ? -8.052 -3.436 25.204 1.00 89.50 107 HIS A C 1
ATOM 848 O O . HIS A 1 107 ? -7.624 -4.456 24.658 1.00 89.50 107 HIS A O 1
ATOM 854 N N . LEU A 1 108 ? -7.548 -2.229 24.972 1.00 87.31 108 LEU A N 1
ATOM 855 C CA . LEU A 1 108 ? -6.409 -1.985 24.095 1.00 87.31 108 LEU A CA 1
ATOM 856 C C . LEU A 1 108 ? -5.219 -1.568 24.947 1.00 87.31 108 LEU A C 1
ATOM 858 O O . LEU A 1 108 ? -5.393 -1.040 26.030 1.00 87.31 108 LEU A O 1
ATOM 862 N N . ARG A 1 109 ? -4.008 -1.800 24.448 1.00 89.75 109 ARG A N 1
ATOM 863 C CA . ARG A 1 109 ? -2.788 -1.261 25.046 1.00 89.75 109 ARG A CA 1
ATOM 864 C C . ARG A 1 109 ? -1.930 -0.660 23.954 1.00 89.75 109 ARG A C 1
ATOM 866 O O . ARG A 1 109 ? -1.617 -1.338 22.972 1.00 89.75 109 ARG A O 1
ATOM 873 N N . ALA A 1 110 ? -1.520 0.587 24.129 1.00 86.50 110 ALA A N 1
ATOM 874 C CA . ALA A 1 110 ? -0.630 1.259 23.199 1.00 86.50 110 ALA A CA 1
ATOM 875 C C . ALA A 1 110 ? 0.771 0.630 23.260 1.00 86.50 110 ALA A C 1
ATOM 877 O O . ALA A 1 110 ? 1.471 0.706 24.268 1.00 86.50 110 ALA A O 1
ATOM 878 N N . THR A 1 111 ? 1.206 -0.005 22.171 1.00 86.25 111 THR A N 1
ATOM 879 C CA . THR A 1 111 ? 2.558 -0.585 22.068 1.00 86.25 111 THR A CA 1
ATOM 880 C C . THR A 1 111 ? 3.626 0.464 21.769 1.00 86.25 111 THR A C 1
ATOM 882 O O . THR A 1 111 ? 4.797 0.260 22.082 1.00 86.25 111 THR A O 1
ATOM 885 N N . LYS A 1 112 ? 3.225 1.585 21.168 1.00 83.62 112 LYS A N 1
ATOM 886 C CA . LYS A 1 112 ? 4.052 2.751 20.849 1.00 83.62 112 LYS A CA 1
ATOM 887 C C . LYS A 1 112 ? 3.221 4.013 21.057 1.00 83.62 112 LYS A C 1
ATOM 889 O O . LYS A 1 112 ? 1.996 3.937 21.054 1.00 83.62 112 LYS A O 1
ATOM 894 N N . THR A 1 113 ? 3.873 5.163 21.195 1.00 83.44 113 THR A N 1
ATOM 895 C CA . THR A 1 113 ? 3.178 6.453 21.205 1.00 83.44 113 THR A CA 1
ATOM 896 C C . THR A 1 113 ? 2.610 6.744 19.818 1.00 83.44 113 THR A C 1
ATOM 898 O O . THR A 1 113 ? 3.368 6.787 18.850 1.00 83.44 113 THR A O 1
ATOM 901 N N . PHE A 1 114 ? 1.296 6.930 19.712 1.00 83.50 114 PHE A N 1
ATOM 902 C CA . PHE A 1 114 ? 0.620 7.235 18.450 1.00 83.50 114 PHE A CA 1
ATOM 903 C C . PHE A 1 114 ? -0.657 8.043 18.688 1.00 83.50 114 PHE A C 1
ATOM 905 O O . PHE A 1 114 ? -1.157 8.128 19.809 1.00 83.50 114 PHE A O 1
ATOM 912 N N . GLN A 1 115 ? -1.188 8.639 17.625 1.00 81.75 115 GLN A N 1
ATOM 913 C CA . GLN A 1 115 ? -2.498 9.277 17.645 1.00 81.75 115 GLN A CA 1
ATOM 914 C C . GLN A 1 115 ? -3.542 8.290 17.120 1.00 81.75 115 GLN A C 1
ATOM 916 O O . GLN A 1 115 ? -3.386 7.745 16.026 1.00 81.75 115 GLN A O 1
ATOM 921 N N . ASP A 1 116 ? -4.584 8.023 17.908 1.00 82.62 116 ASP A N 1
ATOM 922 C CA . ASP A 1 116 ? -5.662 7.134 17.484 1.00 82.62 116 ASP A CA 1
ATOM 923 C C . ASP A 1 116 ? -6.564 7.784 16.418 1.00 82.62 116 ASP A C 1
ATOM 925 O O . ASP A 1 116 ? -6.455 8.968 16.097 1.00 82.62 116 ASP A O 1
ATOM 929 N N . SER A 1 117 ? -7.489 7.007 15.846 1.00 78.62 117 SER A N 1
ATOM 930 C CA . SER A 1 117 ? -8.409 7.517 14.821 1.00 78.62 117 SER A CA 1
ATOM 931 C C . SER A 1 117 ? -9.417 8.553 15.332 1.00 78.62 117 SER A C 1
ATOM 933 O O . SER A 1 117 ? -10.143 9.119 14.523 1.00 78.62 117 SER A O 1
ATOM 935 N N . GLN A 1 118 ? -9.501 8.777 16.646 1.00 81.69 118 GLN A N 1
ATOM 936 C CA . GLN A 1 118 ? -10.306 9.841 17.252 1.00 81.69 118 GLN A CA 1
ATOM 937 C C . GLN A 1 118 ? -9.467 11.097 17.535 1.00 81.69 118 GLN A C 1
ATOM 939 O O . GLN A 1 118 ? -9.987 12.084 18.049 1.00 81.69 118 GLN A O 1
ATOM 944 N N . GLY A 1 119 ? -8.178 11.080 17.181 1.00 81.44 119 GLY A N 1
ATOM 945 C CA . GLY A 1 119 ? -7.264 12.191 17.388 1.00 81.44 119 GLY A CA 1
ATOM 946 C C . GLY A 1 119 ? -6.645 12.235 18.786 1.00 81.44 119 GLY A C 1
ATOM 947 O O . GLY A 1 119 ? -5.959 13.208 19.097 1.00 81.44 119 GLY A O 1
ATOM 948 N N . ILE A 1 120 ? -6.844 11.214 19.623 1.00 86.38 120 ILE A N 1
ATOM 949 C CA . ILE A 1 120 ? -6.311 11.176 20.986 1.00 86.38 120 ILE A CA 1
ATOM 950 C C . ILE A 1 120 ? -4.879 10.639 20.936 1.00 86.38 120 ILE A C 1
ATOM 952 O O . ILE A 1 120 ? -4.619 9.557 20.409 1.00 86.38 120 ILE A O 1
ATOM 956 N N . ALA A 1 121 ? -3.935 11.395 21.495 1.00 86.81 121 ALA A N 1
ATOM 957 C CA . ALA A 1 121 ? -2.558 10.943 21.647 1.00 86.81 121 ALA A CA 1
ATOM 958 C C . ALA A 1 121 ? -2.473 9.906 22.776 1.00 86.81 121 ALA A C 1
ATOM 960 O O . ALA A 1 121 ? -2.775 10.218 23.927 1.00 86.81 121 ALA A O 1
ATOM 961 N N . ARG A 1 122 ? -2.047 8.689 22.438 1.00 87.94 122 ARG A N 1
ATOM 962 C CA . ARG A 1 122 ? -1.800 7.587 23.372 1.00 87.94 122 ARG A CA 1
ATOM 963 C C . ARG A 1 122 ? -0.302 7.384 23.519 1.00 87.94 122 ARG A C 1
ATOM 965 O O . ARG A 1 122 ? 0.402 7.333 22.511 1.00 87.94 122 ARG A O 1
ATOM 972 N N . LYS A 1 123 ? 0.199 7.269 24.74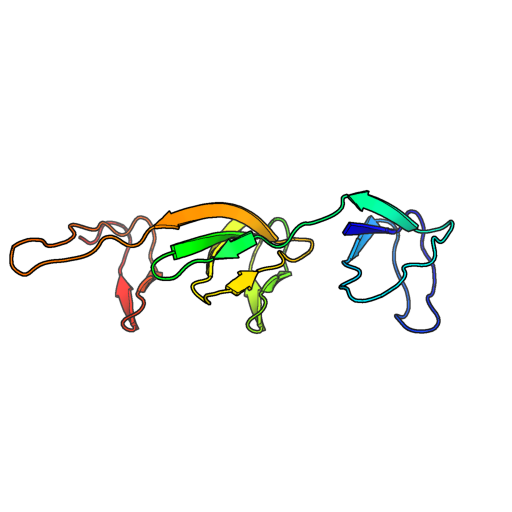6 1.00 88.81 123 LYS A N 1
ATOM 973 C CA . LYS A 1 123 ? 1.611 6.967 25.036 1.00 88.81 123 LYS A CA 1
ATOM 974 C C . LYS A 1 123 ? 1.827 5.469 25.197 1.00 88.81 123 LYS A C 1
ATOM 976 O O . LYS A 1 123 ? 0.919 4.733 25.566 1.00 88.81 123 LYS A O 1
ATOM 981 N N . THR A 1 124 ? 3.054 5.017 24.954 1.00 89.19 124 THR A N 1
ATOM 982 C CA . THR A 1 124 ? 3.448 3.619 25.171 1.00 89.19 124 THR A CA 1
ATOM 983 C C . THR A 1 124 ? 3.047 3.126 26.566 1.00 89.19 124 THR A C 1
ATOM 985 O O . THR A 1 124 ? 3.438 3.718 27.569 1.00 89.19 124 THR A O 1
ATOM 988 N N . GLY A 1 125 ? 2.314 2.015 26.618 1.00 87.81 125 GLY A N 1
ATOM 989 C CA . GLY A 1 125 ? 1.862 1.367 27.848 1.00 87.81 125 GLY A CA 1
ATOM 990 C C . GLY A 1 125 ? 0.513 1.849 28.382 1.00 87.81 125 GLY A C 1
ATOM 991 O O . GLY A 1 125 ? 0.023 1.241 29.325 1.00 87.81 125 GLY A O 1
ATOM 992 N N . GLU A 1 126 ? -0.096 2.884 27.796 1.00 86.00 126 GLU A N 1
ATOM 993 C CA . GLU A 1 126 ? -1.455 3.305 28.163 1.00 86.00 126 GLU A CA 1
ATOM 994 C C . GLU A 1 126 ? -2.497 2.272 27.703 1.00 86.00 126 GLU A C 1
ATOM 996 O O . GLU A 1 126 ? -2.376 1.713 26.605 1.00 86.00 126 GLU A O 1
ATOM 1001 N N . GLU A 1 127 ? -3.504 2.033 28.549 1.00 86.44 127 GLU A N 1
ATOM 1002 C CA . GLU A 1 127 ? -4.637 1.115 28.339 1.00 86.44 127 GLU A CA 1
ATOM 1003 C C . GLU A 1 127 ? -5.975 1.874 28.323 1.00 86.44 127 GLU A C 1
ATOM 1005 O O . GLU A 1 127 ? -6.107 2.862 29.087 1.00 86.44 127 GLU A O 1
#

Secondary structure (DSSP, 8-state):
-EEESS-EEETTTEEE-TT-EE--PSSS-----TTEEE--PPPPEEE-TTEEEEEEESSSEE-TTS-EE-TT-EEEE---EEE---TTEEEEEEEEPPPP-TT-------SS-EE-TTS-EE-TT--

Sequence (127 aa):
HLKALLDFEDDEAGKYVAGDEWLFEGPGTYIPRKEVEIVETILATIIRPNQAIKLQAQKECEDREGNKRVTGEQWMVKKVGAYLPGVFEEVVDIVDAIILTEKKALHLRATKTFQDSQGIARKTGEE

InterPro domains:
  IPR002499 Major vault protein, N-terminal [PS51224] (1-48)
  IPR002499 Major vault protein, N-terminal [PS51224] (49-101)
  IPR002499 Major vault protein, N-terminal [PS51224] (102-127)
  IPR039059 Major vault protein [PTHR14165] (1-127)
  IPR041139 Major vault protein repeat domain [PF01505] (1-33)
  IPR041139 Major vault protein repeat domain [PF01505] (45-86)
  IPR041139 Major vault protein repeat domain [PF01505] (99-127)
  IPR043023 Major vault protein repeat domain superfamily [G3DSA:2.30.30.550] (1-44)
  IPR043023 Major vault protein repeat domain superfamily [G3DSA:2.30.30.550] (45-98)
  IPR043023 Major vault protein repeat domain superfamily [G3DSA:2.30.30.550] (99-127)